Protein AF-A0A929KL15-F1 (afdb_monomer_lite)

Structure (mmCIF, N/CA/C/O backbone):
data_AF-A0A929KL15-F1
#
_entry.id   AF-A0A929KL15-F1
#
loop_
_atom_site.group_PDB
_atom_site.id
_atom_site.type_symbol
_atom_site.label_atom_id
_atom_site.label_alt_id
_atom_site.label_comp_id
_atom_site.label_asym_id
_atom_site.label_entity_id
_atom_site.label_seq_id
_atom_site.pdbx_PDB_ins_code
_atom_site.Cartn_x
_atom_site.Cartn_y
_atom_site.Cartn_z
_atom_site.occupancy
_atom_site.B_iso_or_equiv
_atom_site.auth_seq_id
_atom_site.auth_comp_id
_atom_site.auth_asym_id
_atom_site.auth_atom_id
_atom_site.pdbx_PDB_model_num
ATOM 1 N N . MET A 1 1 ? -20.430 15.200 20.749 1.00 60.38 1 MET A N 1
ATOM 2 C CA . MET A 1 1 ? -20.111 14.611 19.426 1.00 60.38 1 MET A CA 1
ATOM 3 C C . MET A 1 1 ? -18.653 14.829 18.986 1.00 60.38 1 MET A C 1
ATOM 5 O O . MET A 1 1 ? -18.031 13.871 18.551 1.00 60.38 1 MET A O 1
ATOM 9 N N . GLY A 1 2 ? -18.053 16.019 19.159 1.00 80.62 2 GLY A N 1
ATOM 10 C CA . GLY A 1 2 ? -16.715 16.329 18.608 1.00 80.62 2 GLY A CA 1
ATOM 11 C C . GLY A 1 2 ? -15.513 15.514 19.127 1.00 80.62 2 GLY A C 1
ATOM 12 O O . GLY A 1 2 ? -14.634 15.172 18.343 1.00 80.62 2 GLY A O 1
ATOM 13 N N . LYS A 1 3 ? -15.465 15.143 20.417 1.00 82.06 3 LYS A N 1
ATOM 14 C CA . LYS A 1 3 ? -14.299 14.433 20.994 1.00 82.06 3 LYS A CA 1
ATOM 15 C C . LYS A 1 3 ? -14.120 13.006 20.450 1.00 82.06 3 LYS A C 1
ATOM 17 O O . LYS A 1 3 ? -12.995 12.585 20.208 1.00 82.06 3 LYS A O 1
ATOM 22 N N . ALA A 1 4 ? -15.218 12.280 20.224 1.00 80.81 4 ALA A N 1
ATOM 23 C CA . ALA A 1 4 ? -15.178 10.914 19.697 1.00 80.81 4 ALA A CA 1
ATOM 24 C C . ALA A 1 4 ? -14.696 10.886 18.236 1.00 80.81 4 ALA A C 1
ATOM 26 O O . ALA A 1 4 ? -13.782 10.140 17.897 1.00 80.81 4 ALA A O 1
ATOM 27 N N . VAL A 1 5 ? -15.238 11.774 17.395 1.00 83.19 5 VAL A N 1
ATOM 28 C CA . VAL A 1 5 ? -14.813 11.929 15.993 1.00 83.19 5 VAL A CA 1
ATOM 29 C C . VAL A 1 5 ? -13.328 12.289 15.907 1.00 83.19 5 VAL A C 1
ATOM 31 O O . VAL A 1 5 ? -12.582 11.665 15.155 1.00 83.19 5 VAL A O 1
ATOM 34 N N . LEU A 1 6 ? -12.872 13.234 16.735 1.00 85.69 6 LEU A N 1
ATOM 35 C CA . LEU A 1 6 ? -11.465 13.628 16.789 1.00 85.69 6 LEU A CA 1
ATOM 36 C C . LEU A 1 6 ? -10.543 12.457 17.164 1.00 85.69 6 LEU A C 1
ATOM 38 O O . LEU A 1 6 ? -9.464 12.317 16.592 1.00 85.69 6 LEU A O 1
ATOM 42 N N . ASN A 1 7 ? -10.968 11.591 18.087 1.00 85.62 7 ASN A N 1
ATOM 43 C CA . ASN A 1 7 ? -10.197 10.409 18.473 1.00 85.62 7 ASN A CA 1
ATOM 44 C C . ASN A 1 7 ? -10.099 9.381 17.338 1.00 85.62 7 ASN A C 1
ATOM 46 O O . ASN A 1 7 ? -9.017 8.835 17.110 1.00 85.62 7 ASN A O 1
ATOM 50 N N . HIS A 1 8 ? -11.182 9.150 16.589 1.00 84.62 8 HIS A N 1
ATOM 51 C CA . HIS A 1 8 ? -11.142 8.275 15.414 1.00 84.62 8 HIS A CA 1
ATOM 52 C C . HIS A 1 8 ? -10.208 8.818 14.332 1.00 84.62 8 HIS A C 1
ATOM 54 O O . HIS A 1 8 ? -9.390 8.058 13.815 1.00 84.62 8 HIS A O 1
ATOM 60 N N . LEU A 1 9 ? -10.272 10.123 14.045 1.00 86.94 9 LEU A N 1
ATOM 61 C CA . LEU A 1 9 ? -9.386 10.774 13.079 1.00 86.94 9 LEU A CA 1
ATOM 62 C C . LEU A 1 9 ? -7.921 10.659 13.499 1.00 86.94 9 LEU A C 1
ATOM 64 O O . LEU A 1 9 ? -7.095 10.210 12.714 1.00 86.94 9 LEU A O 1
ATOM 68 N N . ARG A 1 10 ? -7.595 10.986 14.754 1.00 88.50 10 ARG A N 1
ATOM 69 C CA . ARG A 1 10 ? -6.220 10.890 15.270 1.00 88.50 10 ARG A CA 1
ATOM 70 C C . ARG A 1 10 ? -5.659 9.477 15.164 1.00 88.50 10 ARG A C 1
ATOM 72 O O . ARG A 1 10 ? -4.530 9.308 14.716 1.00 88.50 10 ARG A O 1
ATOM 79 N N . ARG A 1 11 ? -6.443 8.463 15.538 1.00 85.62 11 ARG A N 1
ATOM 80 C CA . ARG A 1 11 ? -6.023 7.058 15.433 1.00 85.62 11 ARG A CA 1
ATOM 81 C C . ARG A 1 11 ? -5.890 6.610 13.979 1.00 85.62 11 ARG A C 1
ATOM 83 O O . ARG A 1 11 ? -4.936 5.915 13.652 1.00 85.62 11 ARG A O 1
ATOM 90 N N . AL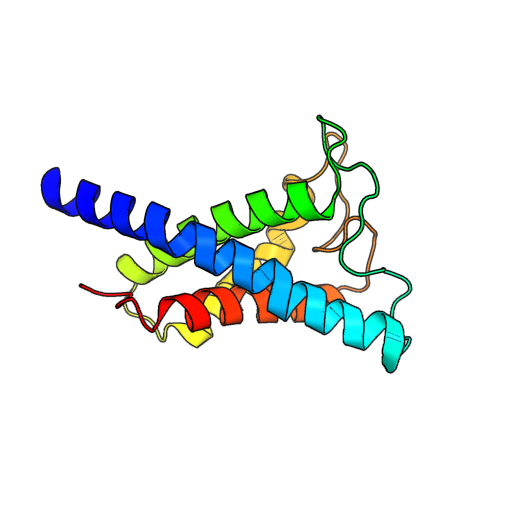A A 1 12 ? -6.808 7.010 13.103 1.00 87.81 12 ALA A N 1
ATOM 91 C CA . ALA A 1 12 ? -6.723 6.680 11.685 1.00 87.81 12 ALA A CA 1
ATOM 92 C C . ALA A 1 12 ? -5.523 7.350 11.002 1.00 87.81 12 ALA A C 1
ATOM 94 O O . ALA A 1 12 ? -4.849 6.699 10.215 1.00 87.81 12 ALA A O 1
ATOM 95 N N . LEU A 1 13 ? -5.205 8.598 11.349 1.00 89.75 13 LEU A N 1
ATOM 96 C CA . LEU A 1 13 ? -4.004 9.286 10.873 1.00 89.75 13 LEU A CA 1
ATOM 97 C C . LEU A 1 13 ? -2.732 8.624 11.417 1.00 89.75 13 LEU A C 1
ATOM 99 O O . LEU A 1 13 ? -1.863 8.235 10.643 1.00 89.75 13 LEU A O 1
ATOM 103 N N . GLY A 1 14 ? -2.649 8.454 12.739 1.00 91.75 14 GLY A N 1
ATOM 104 C CA . GLY A 1 14 ? -1.444 7.965 13.409 1.00 91.75 14 GLY A CA 1
ATOM 105 C C . GLY A 1 14 ? -1.121 6.494 13.147 1.00 91.75 14 GLY A C 1
ATOM 106 O O . GLY A 1 14 ? 0.043 6.125 13.206 1.00 91.75 14 GLY A O 1
ATOM 107 N N . ILE A 1 15 ? -2.122 5.660 12.849 1.00 94.00 15 ILE A N 1
ATOM 108 C CA . ILE A 1 15 ? -1.934 4.221 12.592 1.00 94.00 15 ILE A CA 1
ATOM 109 C C . ILE A 1 15 ? -2.125 3.906 11.107 1.00 94.00 15 ILE A C 1
ATOM 111 O O . ILE A 1 15 ? -1.341 3.171 10.516 1.00 94.00 15 ILE A O 1
ATOM 115 N N . GLY A 1 16 ? -3.160 4.468 10.479 1.00 95.69 16 GLY A N 1
ATOM 116 C CA . GLY A 1 16 ? -3.516 4.142 9.101 1.00 95.69 16 GLY A CA 1
ATOM 117 C C . GLY A 1 16 ? -2.419 4.508 8.109 1.00 95.69 16 GLY A C 1
ATOM 118 O O . GLY A 1 16 ? -2.081 3.687 7.258 1.00 95.69 16 GLY A O 1
ATOM 119 N N . PHE A 1 17 ? -1.815 5.690 8.264 1.00 95.94 17 PHE A N 1
ATOM 120 C CA . PHE A 1 17 ? -0.726 6.133 7.395 1.00 95.94 17 PHE A CA 1
ATOM 121 C C . PHE A 1 17 ? 0.504 5.215 7.455 1.00 95.94 17 PHE A C 1
ATOM 123 O O . PHE A 1 17 ? 0.870 4.670 6.411 1.00 95.94 17 PHE A O 1
ATOM 130 N N . PRO A 1 18 ? 1.138 4.978 8.625 1.00 97.25 18 PRO A N 1
ATOM 131 C CA . PRO A 1 18 ? 2.325 4.129 8.679 1.00 97.25 18 PRO A CA 1
ATOM 132 C C . PRO A 1 18 ? 2.028 2.678 8.293 1.00 97.25 18 PRO A C 1
ATOM 134 O O . PRO A 1 18 ? 2.844 2.069 7.607 1.00 97.25 18 PRO A O 1
ATOM 137 N N . CYS A 1 19 ? 0.864 2.124 8.651 1.00 97.69 19 CYS A N 1
ATOM 138 C CA . CYS A 1 19 ? 0.499 0.763 8.248 1.00 97.69 19 CYS A CA 1
ATOM 139 C C . CYS A 1 19 ? 0.282 0.642 6.732 1.00 97.69 19 CYS A C 1
ATOM 141 O O . CYS A 1 19 ? 0.719 -0.341 6.136 1.00 97.69 19 CYS A O 1
ATOM 143 N N . GLY A 1 20 ? -0.352 1.634 6.095 1.00 96.56 20 GLY A N 1
ATOM 144 C CA . GLY A 1 20 ? -0.497 1.682 4.637 1.00 96.56 20 GLY A CA 1
ATOM 145 C C . GLY A 1 20 ? 0.853 1.810 3.928 1.00 96.56 20 GLY A C 1
ATOM 146 O O . GLY A 1 20 ? 1.171 1.012 3.047 1.00 96.56 20 GLY A O 1
ATOM 147 N N . ALA A 1 21 ? 1.693 2.748 4.369 1.00 96.44 21 ALA A N 1
ATOM 148 C CA . ALA A 1 21 ? 3.045 2.922 3.839 1.00 96.44 21 ALA A CA 1
ATOM 149 C C . ALA A 1 21 ? 3.886 1.638 3.976 1.00 96.44 21 ALA A C 1
ATOM 151 O O . ALA A 1 21 ? 4.510 1.196 3.009 1.00 96.44 21 ALA A O 1
ATOM 152 N N . ALA A 1 22 ? 3.850 0.988 5.144 1.00 98.06 22 ALA A N 1
ATOM 153 C CA . ALA A 1 22 ? 4.549 -0.272 5.382 1.00 98.06 22 ALA A CA 1
ATOM 154 C C . ALA A 1 22 ? 4.012 -1.409 4.498 1.00 98.06 22 ALA A C 1
ATOM 156 O O . ALA A 1 22 ? 4.795 -2.167 3.928 1.00 98.06 22 ALA A O 1
ATOM 157 N N . ALA A 1 23 ? 2.692 -1.521 4.329 1.00 97.81 23 ALA A N 1
ATOM 158 C CA . ALA A 1 23 ? 2.084 -2.526 3.457 1.00 97.81 23 ALA A CA 1
ATOM 159 C C . ALA A 1 23 ? 2.522 -2.375 1.999 1.00 97.81 23 ALA A C 1
ATOM 161 O O . ALA A 1 23 ? 2.803 -3.375 1.335 1.00 97.81 23 ALA A O 1
ATOM 162 N N . PHE A 1 24 ? 2.642 -1.138 1.519 1.00 95.50 24 PHE A N 1
ATOM 163 C CA . PHE A 1 24 ? 3.187 -0.871 0.196 1.00 95.50 24 PHE A CA 1
ATOM 164 C C . PHE A 1 24 ? 4.667 -1.266 0.111 1.00 95.50 24 PHE A C 1
ATOM 166 O O . PHE A 1 24 ? 5.042 -2.095 -0.716 1.00 95.50 24 PHE A O 1
ATOM 173 N N . LEU A 1 25 ? 5.508 -0.741 1.003 1.00 96.81 25 LEU A N 1
ATOM 174 C CA . LEU A 1 25 ? 6.953 -0.974 0.954 1.00 96.81 25 LEU A CA 1
ATOM 175 C C . LEU A 1 25 ? 7.345 -2.442 1.145 1.00 96.81 25 LEU A C 1
ATOM 177 O O . LEU A 1 25 ? 8.349 -2.865 0.577 1.00 96.81 25 LEU A O 1
ATOM 181 N N . VAL A 1 26 ? 6.580 -3.201 1.931 1.00 97.94 26 VAL A N 1
ATOM 182 C CA . VAL A 1 26 ? 6.910 -4.587 2.281 1.00 97.94 26 VAL A CA 1
ATOM 183 C C . VAL A 1 26 ? 6.145 -5.581 1.415 1.00 97.94 26 VAL A C 1
ATOM 185 O O . VAL A 1 26 ? 6.772 -6.391 0.738 1.00 97.94 26 VAL A O 1
ATOM 188 N N . LEU A 1 27 ? 4.808 -5.545 1.401 1.00 97.50 27 LEU A N 1
ATOM 189 C CA . LEU A 1 27 ? 4.024 -6.577 0.714 1.00 97.50 27 LEU A CA 1
ATOM 190 C C . LEU A 1 27 ? 3.839 -6.280 -0.771 1.00 97.50 27 LEU A C 1
ATOM 192 O O . LEU A 1 27 ? 4.093 -7.159 -1.587 1.00 97.50 27 LEU A O 1
ATOM 196 N N . HIS A 1 28 ? 3.445 -5.058 -1.139 1.00 94.56 28 HIS A N 1
ATOM 197 C CA . HIS A 1 28 ? 3.267 -4.700 -2.551 1.00 94.56 28 HIS A CA 1
ATOM 198 C C . HIS A 1 28 ? 4.605 -4.750 -3.295 1.00 94.56 28 HIS A C 1
ATOM 200 O O . HIS A 1 28 ? 4.770 -5.492 -4.263 1.00 94.56 28 HIS A O 1
ATOM 206 N N . GLN A 1 29 ? 5.602 -4.006 -2.813 1.00 95.00 29 GLN A N 1
ATOM 207 C CA . GLN A 1 29 ? 6.916 -3.971 -3.446 1.00 95.00 29 GLN A CA 1
ATOM 208 C 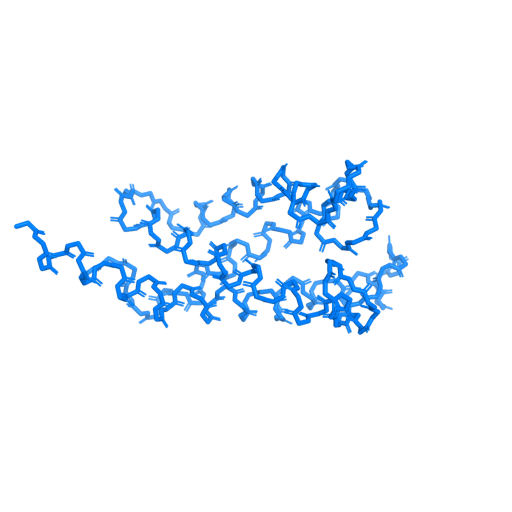C . GLN A 1 29 ? 7.691 -5.286 -3.286 1.00 95.00 29 GLN A C 1
ATOM 210 O O . GLN A 1 29 ? 8.400 -5.673 -4.214 1.00 95.00 29 GLN A O 1
ATOM 215 N N . GLY A 1 30 ? 7.516 -6.012 -2.177 1.00 96.62 30 GLY A N 1
ATOM 216 C CA . GLY A 1 30 ? 8.096 -7.346 -2.000 1.00 96.62 30 GLY A CA 1
ATOM 217 C C . GLY A 1 30 ? 7.495 -8.380 -2.951 1.00 96.62 30 GLY A C 1
ATOM 218 O O . GLY A 1 30 ? 8.234 -9.144 -3.569 1.00 96.62 30 GLY A O 1
ATOM 219 N N . ALA A 1 31 ? 6.178 -8.370 -3.162 1.00 96.19 31 ALA A N 1
ATOM 220 C CA . ALA A 1 31 ? 5.550 -9.222 -4.170 1.00 96.19 31 ALA A CA 1
ATOM 221 C C . ALA A 1 31 ? 6.028 -8.859 -5.580 1.00 96.19 31 ALA A C 1
ATOM 223 O O . ALA A 1 31 ? 6.386 -9.745 -6.356 1.00 96.19 31 ALA A O 1
ATOM 224 N N . LEU A 1 32 ? 6.123 -7.565 -5.895 1.00 93.56 32 LEU A N 1
ATOM 225 C CA . LEU A 1 32 ? 6.668 -7.112 -7.170 1.00 93.56 32 LEU A CA 1
ATOM 226 C C . LEU A 1 32 ? 8.132 -7.543 -7.356 1.00 93.56 32 LEU A C 1
ATOM 228 O O . LEU A 1 32 ? 8.502 -7.962 -8.448 1.00 93.56 32 LEU A O 1
ATOM 232 N N . LEU A 1 33 ? 8.950 -7.526 -6.298 1.00 96.06 33 LEU A N 1
ATOM 233 C CA . LEU A 1 33 ? 10.313 -8.060 -6.324 1.00 96.06 33 LEU A CA 1
ATOM 234 C C . LEU A 1 33 ? 10.331 -9.546 -6.688 1.00 96.06 33 LEU A C 1
ATOM 236 O O . LEU A 1 33 ? 11.115 -9.943 -7.552 1.00 96.06 33 LEU A O 1
ATOM 240 N N . LEU A 1 34 ? 9.478 -10.356 -6.057 1.00 97.44 34 LEU A N 1
ATOM 241 C CA . LEU A 1 34 ? 9.370 -11.785 -6.361 1.00 97.44 34 LEU A CA 1
ATOM 242 C C . LEU A 1 34 ? 8.951 -12.011 -7.818 1.00 97.44 34 LEU A C 1
ATOM 244 O O . LEU A 1 34 ? 9.578 -12.794 -8.532 1.00 97.44 34 LEU A O 1
ATOM 248 N N . LEU A 1 35 ? 7.950 -11.273 -8.293 1.00 94.62 35 LEU A N 1
ATOM 249 C CA . LEU A 1 35 ? 7.442 -11.401 -9.659 1.00 94.62 35 LEU A CA 1
ATOM 250 C C . LEU A 1 35 ? 8.457 -10.936 -10.714 1.00 94.62 35 LEU A C 1
ATOM 252 O O . LEU A 1 35 ? 8.595 -11.574 -11.759 1.00 94.62 35 LEU A O 1
ATOM 256 N N . HIS A 1 36 ? 9.187 -9.857 -10.432 1.00 92.12 36 HIS A N 1
ATOM 257 C CA . HIS A 1 36 ? 10.179 -9.279 -11.335 1.00 92.12 36 HIS A CA 1
ATOM 258 C C . HIS A 1 36 ? 11.480 -10.089 -11.377 1.00 92.12 36 HIS A C 1
ATOM 260 O O . HIS A 1 36 ? 11.964 -10.435 -12.453 1.00 92.12 36 HIS A O 1
ATOM 266 N N . ARG A 1 37 ? 12.067 -10.401 -10.212 1.00 95.75 37 ARG A N 1
ATOM 267 C CA . ARG A 1 37 ? 13.397 -11.029 -10.132 1.00 95.75 37 ARG A CA 1
ATOM 268 C C . ARG A 1 37 ? 13.358 -12.545 -10.213 1.00 95.75 37 ARG A C 1
ATOM 270 O O . ARG A 1 37 ? 14.215 -13.124 -10.876 1.00 95.75 37 ARG A O 1
ATOM 277 N N . TRP A 1 38 ? 12.395 -13.174 -9.546 1.00 95.50 38 TRP A N 1
ATOM 278 C CA . TRP A 1 38 ? 12.369 -14.627 -9.393 1.00 95.50 38 TRP A CA 1
ATOM 279 C C . TRP A 1 38 ? 11.468 -15.284 -10.430 1.00 95.50 38 TRP A C 1
ATOM 281 O O . TRP A 1 38 ? 11.929 -16.135 -11.184 1.00 95.50 38 TRP A O 1
ATOM 291 N N . ALA A 1 39 ? 10.211 -14.849 -10.522 1.00 94.94 39 ALA A N 1
ATOM 292 C CA . ALA A 1 39 ? 9.272 -15.417 -11.486 1.00 94.94 39 ALA A CA 1
ATOM 2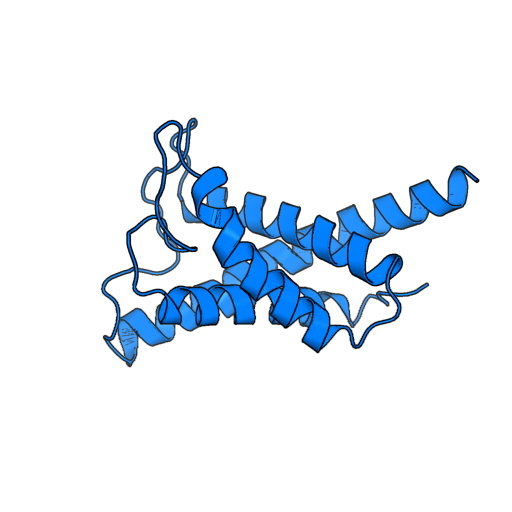93 C C . ALA A 1 39 ? 9.515 -14.917 -12.922 1.00 94.94 39 ALA A C 1
ATOM 295 O O . ALA A 1 39 ? 9.132 -15.591 -13.871 1.00 94.94 39 ALA A O 1
ATOM 296 N N . LYS A 1 40 ? 10.157 -13.749 -13.087 1.00 94.06 40 LYS A N 1
ATOM 297 C CA . LYS A 1 40 ? 10.433 -13.102 -14.386 1.00 94.06 40 LYS A CA 1
ATOM 298 C C . LYS A 1 40 ? 9.174 -12.902 -15.246 1.00 94.06 40 LYS A C 1
ATOM 300 O O . LYS A 1 40 ? 9.239 -12.942 -16.470 1.00 94.06 40 LYS A O 1
ATOM 305 N N . VAL A 1 41 ? 8.028 -12.666 -14.604 1.00 91.25 41 VAL A N 1
ATOM 306 C CA . VAL A 1 41 ? 6.719 -12.504 -15.272 1.00 91.25 41 VAL A CA 1
ATOM 307 C C . VAL A 1 41 ? 6.338 -11.042 -15.513 1.00 91.25 41 VAL A C 1
ATOM 309 O O . VAL A 1 41 ? 5.293 -10.760 -16.092 1.00 91.25 41 VAL A O 1
ATOM 312 N N . THR A 1 42 ? 7.158 -10.096 -15.051 1.00 86.25 42 THR A N 1
ATOM 313 C CA . THR A 1 42 ? 6.942 -8.664 -15.271 1.00 86.25 42 THR A CA 1
ATOM 314 C C . THR A 1 42 ? 8.268 -7.910 -15.405 1.00 86.25 42 THR A C 1
ATOM 316 O O . THR A 1 42 ? 9.192 -8.145 -14.619 1.00 86.25 42 THR A O 1
ATOM 319 N N . PRO A 1 43 ? 8.387 -6.973 -16.364 1.00 86.69 43 PRO A N 1
ATOM 320 C CA . PRO A 1 43 ? 9.566 -6.119 -16.492 1.00 86.69 43 PRO A CA 1
ATOM 321 C C . PRO A 1 43 ? 9.595 -4.989 -15.452 1.00 86.69 43 PRO A C 1
ATOM 323 O O . PRO A 1 43 ? 10.611 -4.313 -15.316 1.00 86.69 43 PRO A O 1
ATOM 326 N N . VAL A 1 44 ? 8.501 -4.772 -14.713 1.00 84.81 44 VAL A N 1
ATOM 327 C CA . VAL A 1 44 ? 8.385 -3.682 -13.741 1.00 84.81 44 VAL A CA 1
ATOM 328 C C . VAL A 1 44 ? 9.301 -3.936 -12.544 1.00 84.81 44 VAL A C 1
ATOM 330 O O . VAL A 1 44 ? 9.103 -4.886 -11.788 1.00 84.81 44 VAL A O 1
ATOM 333 N N . ALA A 1 45 ? 10.269 -3.046 -12.336 1.00 88.25 45 ALA A N 1
ATOM 334 C CA . ALA A 1 45 ? 11.169 -3.110 -11.193 1.00 88.25 45 ALA A CA 1
ATOM 335 C C . ALA A 1 45 ? 10.501 -2.594 -9.899 1.00 88.25 45 ALA A C 1
ATOM 337 O O . ALA A 1 45 ? 9.776 -1.593 -9.927 1.00 88.25 45 ALA A O 1
ATOM 338 N N . PRO A 1 46 ? 10.763 -3.226 -8.742 1.00 92.12 46 PRO A N 1
ATOM 339 C CA . PRO A 1 46 ? 10.303 -2.721 -7.455 1.00 92.12 46 PRO A CA 1
ATOM 340 C C . PRO A 1 46 ? 11.172 -1.545 -6.967 1.00 92.12 46 PRO A C 1
ATOM 342 O O . PRO A 1 46 ? 12.337 -1.436 -7.336 1.00 92.12 46 PRO A O 1
ATOM 345 N N . TRP A 1 47 ? 10.612 -0.687 -6.105 1.00 92.81 47 TRP A N 1
ATOM 346 C CA . TRP A 1 47 ? 11.272 0.466 -5.473 1.00 92.81 47 TRP A CA 1
ATOM 347 C C . TRP A 1 47 ? 11.947 1.393 -6.491 1.00 92.81 47 TRP A C 1
ATOM 349 O O . TRP A 1 47 ? 13.098 1.788 -6.338 1.00 92.81 47 TRP A O 1
ATOM 359 N N . SER A 1 48 ? 11.213 1.735 -7.551 1.00 88.44 48 SER A N 1
ATOM 360 C CA . SER A 1 48 ? 11.709 2.639 -8.583 1.00 88.44 48 SER A CA 1
ATOM 361 C C . SER A 1 48 ? 11.977 4.042 -8.029 1.00 88.44 48 SER A C 1
ATOM 363 O O . SER A 1 48 ? 11.116 4.644 -7.387 1.00 88.44 48 SER A O 1
ATOM 365 N N . PHE A 1 49 ? 13.160 4.576 -8.334 1.00 90.69 49 PHE A N 1
ATOM 366 C CA . PHE A 1 49 ? 13.526 5.975 -8.097 1.00 90.69 49 PHE A CA 1
ATOM 367 C C . PHE A 1 49 ? 13.325 6.853 -9.337 1.00 90.69 49 PHE A C 1
ATOM 369 O O . PHE A 1 49 ? 13.710 8.018 -9.325 1.00 90.69 49 PHE A O 1
ATOM 376 N N . ALA A 1 50 ? 12.720 6.312 -10.400 1.00 86.75 50 ALA A N 1
ATOM 377 C CA . ALA A 1 50 ? 12.367 7.110 -11.564 1.00 86.75 50 ALA A CA 1
ATOM 378 C C . ALA A 1 50 ? 11.416 8.257 -11.158 1.00 86.75 50 ALA A C 1
ATOM 380 O O . ALA A 1 50 ? 10.581 8.051 -10.268 1.00 86.75 50 ALA A O 1
ATOM 381 N N . PRO A 1 51 ? 11.520 9.436 -11.794 1.00 86.25 51 PRO A N 1
ATOM 382 C CA . PRO A 1 51 ? 10.616 10.553 -11.533 1.00 86.25 51 PRO A CA 1
ATOM 383 C C . PRO A 1 51 ? 9.148 10.181 -11.784 1.00 86.25 51 PRO A C 1
ATOM 385 O O . PRO A 1 51 ? 8.832 9.504 -12.765 1.00 86.25 51 PRO A O 1
ATOM 388 N N . MET A 1 52 ? 8.243 10.619 -10.905 1.00 80.06 52 MET A N 1
ATOM 389 C CA . MET A 1 52 ? 6.800 10.390 -11.032 1.00 80.06 52 MET A CA 1
ATOM 390 C C . MET A 1 52 ? 5.973 11.548 -10.454 1.00 80.06 52 MET A C 1
ATOM 392 O O . MET A 1 52 ? 6.299 12.113 -9.410 1.00 80.06 52 MET A O 1
ATOM 396 N N . GLY A 1 53 ? 4.835 11.832 -11.097 1.00 73.12 53 GLY A N 1
ATOM 397 C CA . GLY A 1 53 ? 3.865 12.827 -10.640 1.00 73.12 53 GLY A CA 1
ATOM 398 C C . GLY A 1 53 ? 4.268 14.274 -10.963 1.00 73.12 53 GLY A C 1
ATOM 399 O O . GLY A 1 53 ? 5.314 14.509 -11.563 1.00 73.12 53 GLY A O 1
ATOM 400 N N . PRO A 1 54 ? 3.449 15.263 -10.562 1.00 76.81 54 PRO A N 1
ATOM 401 C CA . PRO A 1 54 ? 3.642 16.669 -10.934 1.00 76.81 54 PRO A CA 1
ATOM 402 C C . PRO A 1 54 ? 4.880 17.318 -10.300 1.00 76.81 54 PRO A C 1
ATOM 404 O O . PRO A 1 54 ? 5.334 18.349 -10.775 1.00 76.81 54 PRO A O 1
ATOM 407 N N . MET A 1 55 ? 5.406 16.734 -9.218 1.00 82.12 55 MET A N 1
ATOM 408 C CA . MET A 1 55 ? 6.618 17.206 -8.540 1.00 82.12 55 MET A CA 1
ATOM 409 C C . MET A 1 55 ? 7.875 16.420 -8.942 1.00 82.12 55 MET A C 1
ATOM 411 O O . MET A 1 55 ? 8.916 16.623 -8.327 1.00 82.12 55 MET A O 1
ATOM 415 N N . GLU A 1 56 ? 7.773 15.489 -9.901 1.00 84.88 56 GLU A N 1
ATOM 416 C CA . GLU A 1 56 ? 8.889 14.648 -10.373 1.00 84.88 56 GLU A CA 1
ATOM 417 C C . GLU A 1 56 ? 9.669 13.928 -9.252 1.00 84.88 56 GLU A C 1
ATOM 419 O O . GLU A 1 56 ? 10.848 13.600 -9.378 1.00 84.88 56 GLU A O 1
ATOM 424 N N . ALA A 1 57 ? 9.001 13.640 -8.133 1.00 85.00 57 ALA A N 1
ATOM 425 C CA . ALA A 1 57 ? 9.611 12.958 -7.000 1.00 85.00 57 ALA A CA 1
ATOM 426 C C . ALA A 1 57 ? 9.922 11.486 -7.344 1.00 85.00 57 ALA A C 1
ATOM 428 O O . ALA A 1 57 ? 9.246 10.902 -8.197 1.00 85.00 57 ALA A O 1
ATOM 429 N N . PRO A 1 58 ? 10.881 10.837 -6.650 1.00 90.25 58 PRO A N 1
ATOM 430 C CA . PRO A 1 58 ? 11.125 9.408 -6.822 1.00 90.25 58 PRO A CA 1
ATOM 431 C C . PRO A 1 58 ? 9.838 8.595 -6.636 1.00 90.25 58 PRO A C 1
ATOM 433 O O . PRO A 1 58 ? 9.171 8.717 -5.602 1.00 90.25 58 PRO A O 1
ATOM 436 N N . ALA A 1 59 ? 9.501 7.749 -7.613 1.00 85.94 59 ALA A N 1
ATOM 437 C CA . ALA A 1 59 ? 8.231 7.023 -7.658 1.00 85.94 59 ALA A CA 1
ATOM 438 C C . ALA A 1 59 ? 7.939 6.239 -6.372 1.00 85.94 59 ALA A C 1
ATOM 440 O O . ALA A 1 59 ? 6.821 6.281 -5.863 1.00 85.94 59 ALA A O 1
ATOM 441 N N . VAL A 1 60 ? 8.944 5.577 -5.797 1.00 88.38 60 VAL A N 1
ATOM 442 C CA . VAL A 1 60 ? 8.805 4.851 -4.529 1.00 88.38 60 VAL A CA 1
ATOM 443 C C . VAL A 1 60 ? 8.343 5.759 -3.388 1.00 88.38 60 VAL A C 1
ATOM 445 O O . VAL A 1 60 ? 7.484 5.357 -2.608 1.00 88.38 60 VAL A O 1
ATOM 448 N N . ILE A 1 61 ? 8.845 6.992 -3.307 1.00 90.81 61 ILE A N 1
ATOM 449 C CA . ILE A 1 61 ? 8.465 7.956 -2.268 1.00 90.81 61 ILE A CA 1
ATOM 450 C C . ILE A 1 61 ? 7.051 8.468 -2.541 1.00 90.81 61 ILE A C 1
ATOM 452 O O . ILE A 1 61 ? 6.199 8.424 -1.651 1.00 90.81 61 ILE A O 1
ATOM 456 N N . TRP A 1 62 ? 6.783 8.886 -3.781 1.00 87.19 62 TRP A N 1
ATOM 457 C CA . TRP A 1 62 ? 5.475 9.386 -4.204 1.00 87.19 62 TRP A CA 1
ATOM 458 C C . TRP A 1 62 ? 4.358 8.376 -3.917 1.00 87.19 62 TRP A C 1
ATOM 460 O O . TRP A 1 62 ? 3.363 8.697 -3.264 1.00 87.19 62 TRP A O 1
ATOM 470 N N . LEU A 1 63 ? 4.554 7.125 -4.333 1.00 87.25 63 LEU A N 1
ATOM 471 C CA . LEU A 1 63 ? 3.586 6.049 -4.139 1.00 87.25 63 LEU A CA 1
ATOM 472 C C . LEU A 1 63 ? 3.455 5.638 -2.669 1.00 87.25 63 LEU A C 1
ATOM 474 O O . LEU A 1 63 ? 2.353 5.314 -2.238 1.00 87.25 63 LEU A O 1
ATOM 478 N N . THR A 1 64 ? 4.527 5.713 -1.874 1.00 91.88 64 THR A N 1
ATOM 479 C CA . THR A 1 64 ? 4.452 5.433 -0.428 1.00 91.88 64 THR A CA 1
ATOM 480 C C . THR A 1 64 ? 3.559 6.442 0.296 1.00 91.88 64 THR A C 1
ATOM 482 O O . THR A 1 64 ? 2.782 6.053 1.169 1.00 91.88 64 THR A O 1
ATOM 485 N N . ILE A 1 65 ? 3.616 7.724 -0.081 1.00 91.19 65 ILE A N 1
ATOM 486 C CA . ILE A 1 65 ? 2.734 8.757 0.485 1.00 91.19 65 ILE A CA 1
ATOM 487 C C . ILE A 1 65 ? 1.274 8.438 0.154 1.00 91.19 65 ILE A C 1
ATOM 489 O O . ILE A 1 65 ? 0.430 8.412 1.052 1.00 91.19 65 ILE A O 1
ATOM 493 N N . TRP A 1 66 ? 0.978 8.126 -1.110 1.00 89.19 66 TRP A N 1
ATOM 494 C CA . TRP A 1 66 ? -0.371 7.742 -1.533 1.00 89.19 66 TRP A CA 1
ATOM 495 C C . TRP A 1 66 ? -0.865 6.467 -0.849 1.00 89.19 66 TRP A C 1
ATOM 497 O O . TRP A 1 66 ? -2.008 6.424 -0.396 1.00 89.19 66 TRP A O 1
ATOM 507 N N . ALA A 1 67 ? -0.004 5.463 -0.694 1.00 92.06 67 ALA A N 1
ATOM 508 C CA . ALA A 1 67 ? -0.317 4.251 0.053 1.00 92.06 67 ALA A CA 1
ATOM 509 C C . ALA A 1 67 ? -0.643 4.550 1.524 1.00 92.06 67 ALA A C 1
ATOM 511 O O . ALA A 1 67 ? -1.581 3.974 2.078 1.00 92.06 67 ALA A O 1
ATOM 512 N N . GLY A 1 68 ? 0.077 5.485 2.149 1.00 93.81 68 GLY A N 1
ATOM 513 C CA . GLY A 1 68 ? -0.238 5.972 3.489 1.00 93.81 68 GLY A CA 1
ATOM 514 C C . GLY A 1 68 ? -1.606 6.660 3.556 1.00 93.81 68 GLY A C 1
ATOM 515 O O . GLY A 1 68 ? -2.416 6.337 4.426 1.00 93.81 68 GLY A O 1
ATOM 516 N N . LEU A 1 69 ? -1.920 7.548 2.606 1.00 92.81 69 LEU A N 1
ATOM 517 C CA . LEU A 1 69 ? -3.241 8.191 2.512 1.00 92.81 69 LEU A CA 1
ATOM 518 C C . LEU A 1 69 ? -4.371 7.166 2.334 1.00 92.81 69 LEU A C 1
ATOM 520 O O . LEU A 1 69 ? -5.412 7.257 2.988 1.00 92.81 69 LEU A O 1
ATOM 524 N N . TYR A 1 70 ? -4.147 6.144 1.512 1.00 91.88 70 TYR A N 1
ATOM 525 C CA . TYR A 1 70 ? -5.102 5.056 1.324 1.00 91.88 70 TYR A CA 1
ATOM 526 C C . TYR A 1 70 ? -5.239 4.191 2.589 1.00 91.88 70 TYR A C 1
ATOM 528 O O . TYR A 1 70 ? -6.341 3.786 2.959 1.00 91.88 70 TYR A O 1
ATOM 536 N N . GLY A 1 71 ? -4.142 3.979 3.321 1.00 94.50 71 GLY A N 1
ATOM 537 C CA . GLY A 1 71 ? -4.145 3.346 4.639 1.00 94.50 71 GLY A CA 1
ATOM 538 C C . GLY A 1 71 ? -4.988 4.111 5.665 1.00 94.50 71 GLY A C 1
ATOM 539 O O . GLY A 1 71 ? -5.741 3.488 6.414 1.00 94.50 71 GLY A O 1
ATOM 540 N N . ILE A 1 72 ? -4.950 5.449 5.660 1.00 94.75 72 ILE A N 1
ATOM 541 C CA . ILE A 1 72 ? -5.854 6.285 6.474 1.00 94.75 72 ILE A CA 1
ATOM 542 C C . ILE A 1 72 ? -7.315 6.021 6.092 1.00 94.75 72 ILE A C 1
ATOM 544 O O . ILE A 1 72 ? -8.147 5.813 6.976 1.00 94.75 72 ILE A O 1
ATOM 548 N N . ALA A 1 73 ? -7.635 5.995 4.795 1.00 92.88 73 ALA A N 1
ATOM 549 C CA . ALA A 1 73 ? -8.997 5.748 4.323 1.00 92.88 73 ALA A CA 1
ATOM 550 C C . ALA A 1 73 ? -9.515 4.362 4.753 1.00 92.88 73 ALA A C 1
ATOM 552 O O . ALA A 1 73 ? -10.615 4.260 5.301 1.00 92.88 73 ALA A O 1
ATOM 553 N N . ILE A 1 74 ? -8.702 3.309 4.601 1.00 93.50 74 ILE A N 1
ATOM 554 C CA . ILE A 1 74 ? -9.015 1.955 5.092 1.00 93.50 74 ILE A CA 1
ATOM 555 C C . ILE A 1 74 ? -9.250 1.979 6.608 1.00 93.50 74 ILE A C 1
ATOM 557 O O . ILE A 1 74 ? -10.251 1.456 7.100 1.00 93.50 74 ILE A O 1
ATOM 561 N N . ALA A 1 75 ? -8.356 2.626 7.355 1.00 94.88 75 ALA A N 1
ATOM 562 C CA . ALA A 1 75 ? -8.438 2.732 8.805 1.00 94.88 75 ALA A CA 1
ATOM 563 C C . ALA A 1 75 ? -9.721 3.456 9.265 1.00 94.88 75 ALA A C 1
ATOM 565 O O . ALA A 1 75 ? -10.306 3.077 10.284 1.00 94.88 75 ALA A O 1
ATOM 566 N N . LEU A 1 76 ? -10.177 4.479 8.537 1.00 93.38 76 LEU A N 1
ATOM 567 C CA . LEU A 1 76 ? -11.450 5.156 8.800 1.00 93.38 76 LEU A CA 1
ATOM 568 C C . LEU A 1 76 ? -12.642 4.248 8.489 1.00 93.38 76 LEU A C 1
ATOM 570 O O . LEU A 1 76 ? -13.515 4.080 9.340 1.00 93.38 76 LEU A O 1
ATOM 574 N N . LEU A 1 77 ? -12.662 3.613 7.317 1.00 92.00 77 LEU A N 1
ATOM 575 C CA . LEU A 1 77 ? -13.759 2.734 6.907 1.00 92.00 77 LEU A CA 1
ATOM 576 C C . LEU A 1 77 ? -13.950 1.558 7.870 1.00 92.00 77 LEU A C 1
ATOM 578 O O . LEU A 1 77 ? -15.077 1.269 8.260 1.00 92.00 77 LEU A O 1
ATOM 582 N N . LEU A 1 78 ? -12.870 0.921 8.329 1.00 92.31 78 LEU A N 1
ATOM 583 C CA . LEU A 1 78 ? -12.949 -0.206 9.270 1.00 92.31 78 LEU A CA 1
ATOM 584 C C . LEU A 1 78 ? -13.412 0.184 10.680 1.00 92.31 78 LEU A C 1
ATOM 586 O O . LEU A 1 78 ? -13.894 -0.672 11.426 1.00 92.31 78 LEU A O 1
ATOM 590 N N . ARG A 1 79 ? -13.296 1.467 11.041 1.00 89.44 79 ARG A N 1
ATOM 591 C CA . ARG A 1 79 ? -13.880 2.016 12.275 1.00 89.44 79 ARG A CA 1
ATOM 592 C C . ARG A 1 79 ? -15.381 2.260 12.141 1.00 89.44 79 ARG A C 1
ATOM 594 O O . ARG A 1 79 ? -16.092 2.172 13.137 1.00 89.44 79 ARG A O 1
ATOM 601 N N . LEU A 1 80 ? -15.851 2.554 10.930 1.00 87.88 80 LEU A N 1
ATOM 602 C CA . LEU A 1 80 ? -17.263 2.804 10.632 1.00 87.88 80 LEU A CA 1
ATOM 603 C C . LEU A 1 80 ? -18.037 1.511 10.340 1.00 87.88 80 LEU A C 1
ATOM 605 O O . LEU A 1 80 ? -19.217 1.409 10.667 1.00 87.88 80 LEU A O 1
ATOM 609 N N . LEU A 1 81 ? -17.381 0.517 9.740 1.00 88.38 81 LEU A N 1
ATOM 610 C CA . LEU A 1 81 ? -18.006 -0.711 9.259 1.00 88.38 81 LEU A CA 1
ATOM 611 C C . LEU A 1 81 ? -17.667 -1.913 10.148 1.00 88.38 81 LEU A C 1
ATOM 613 O O . LEU A 1 81 ? -16.506 -2.205 10.445 1.00 88.38 81 LEU A O 1
ATOM 617 N N . ARG A 1 82 ? -18.693 -2.687 10.513 1.00 88.25 82 ARG A N 1
ATOM 618 C CA . ARG A 1 82 ? -18.545 -3.955 11.245 1.00 88.25 82 ARG A CA 1
ATOM 619 C C . ARG A 1 82 ? -18.425 -5.138 10.284 1.00 88.25 82 ARG A C 1
ATOM 621 O O . ARG A 1 82 ? -19.336 -5.944 10.161 1.00 88.25 82 ARG A O 1
ATOM 628 N N . VAL A 1 83 ? -17.288 -5.223 9.602 1.00 91.94 83 VAL A N 1
ATOM 629 C CA . VAL A 1 83 ? -16.979 -6.258 8.597 1.00 91.94 83 VAL A CA 1
ATOM 630 C C . VAL A 1 83 ? -15.749 -7.092 8.990 1.00 91.94 83 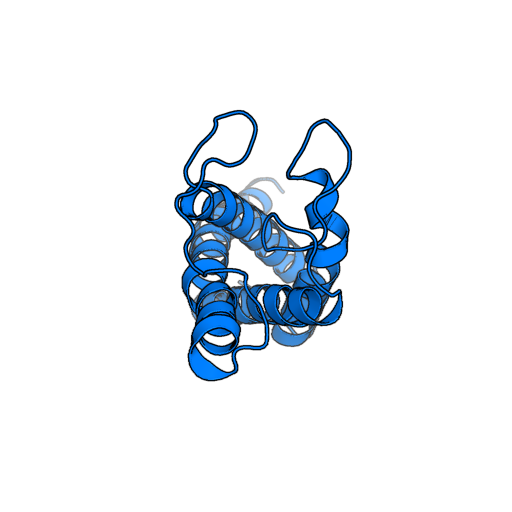VAL A C 1
ATOM 632 O O . VAL A 1 83 ? -14.979 -6.645 9.849 1.00 91.94 83 VAL A O 1
ATOM 635 N N . PRO A 1 84 ? -15.537 -8.286 8.397 1.00 93.94 84 PRO A N 1
ATOM 636 C CA . PRO A 1 84 ? -14.292 -9.038 8.547 1.00 93.94 84 PRO A CA 1
ATOM 637 C C . PRO A 1 84 ? -13.114 -8.229 7.993 1.00 93.94 84 PRO A C 1
ATOM 639 O O . PRO A 1 84 ? -13.016 -7.990 6.791 1.00 93.94 84 PRO A O 1
ATOM 642 N N . GLU A 1 85 ? -12.230 -7.776 8.880 1.00 93.94 85 GLU A N 1
ATOM 643 C CA . GLU A 1 85 ? -11.290 -6.686 8.594 1.00 93.94 85 GLU A CA 1
ATOM 644 C C . GLU A 1 85 ? -10.317 -7.025 7.461 1.00 93.94 85 GLU A C 1
ATOM 646 O O . GLU A 1 85 ? -10.141 -6.222 6.551 1.00 93.94 85 GLU A O 1
ATOM 651 N N . LEU A 1 86 ? -9.719 -8.221 7.471 1.00 95.75 86 LEU A N 1
ATOM 652 C CA . LEU A 1 86 ? -8.762 -8.635 6.436 1.00 95.75 86 LEU A CA 1
ATOM 653 C C . LEU A 1 86 ? -9.417 -8.787 5.057 1.00 95.75 86 LEU A C 1
ATOM 655 O O . LEU A 1 86 ? -8.824 -8.395 4.054 1.00 95.75 86 LEU A O 1
ATOM 659 N N . ALA A 1 87 ? -10.640 -9.323 5.002 1.00 96.00 87 ALA A N 1
ATOM 660 C CA . ALA A 1 87 ? -11.391 -9.439 3.753 1.00 96.00 87 ALA A CA 1
ATOM 661 C C . ALA A 1 87 ? -11.791 -8.055 3.227 1.00 96.00 87 ALA A C 1
ATOM 663 O O . ALA A 1 87 ? -11.654 -7.781 2.039 1.00 96.00 87 ALA A O 1
ATOM 664 N N . ALA A 1 88 ? -12.212 -7.154 4.117 1.00 95.12 88 ALA A N 1
ATOM 665 C CA . ALA A 1 88 ? -12.485 -5.768 3.763 1.00 95.12 88 ALA A CA 1
ATOM 666 C C . ALA A 1 88 ? -11.220 -5.046 3.276 1.00 95.12 88 ALA A C 1
ATOM 668 O O . ALA A 1 88 ? -11.279 -4.352 2.269 1.00 95.12 88 ALA A O 1
ATOM 669 N N . GLY A 1 89 ? -10.069 -5.260 3.919 1.00 95.69 89 GLY A N 1
ATOM 670 C CA . GLY A 1 89 ? -8.773 -4.756 3.462 1.00 95.69 89 GLY A CA 1
ATOM 671 C C . GLY A 1 89 ? -8.426 -5.234 2.058 1.00 95.69 89 GLY A C 1
ATOM 672 O O . GLY A 1 89 ? -8.099 -4.418 1.202 1.00 95.69 89 GLY A O 1
ATOM 673 N N . LEU A 1 90 ? -8.568 -6.538 1.801 1.00 96.44 90 LEU A N 1
ATOM 674 C CA . LEU A 1 90 ? -8.375 -7.118 0.473 1.00 96.44 90 LEU A CA 1
ATOM 675 C C . LEU A 1 90 ? -9.289 -6.449 -0.561 1.00 96.44 90 LEU A C 1
ATOM 677 O O . LEU A 1 90 ? -8.796 -5.966 -1.572 1.00 96.44 90 LEU A O 1
ATOM 681 N N . VAL A 1 91 ? -10.597 -6.362 -0.296 1.00 95.31 91 VAL A N 1
ATOM 682 C CA . VAL A 1 91 ? -11.570 -5.741 -1.213 1.00 95.31 91 VAL A CA 1
ATOM 683 C C . VAL A 1 91 ? -11.251 -4.266 -1.459 1.00 95.31 91 VAL A C 1
ATOM 685 O O . VAL A 1 91 ? -11.229 -3.835 -2.608 1.00 95.31 91 VAL A O 1
ATOM 688 N N . LEU A 1 92 ? -10.951 -3.489 -0.415 1.00 92.94 92 LEU A N 1
ATOM 689 C CA . LEU A 1 92 ? -10.586 -2.074 -0.550 1.00 92.94 92 LEU A CA 1
ATOM 690 C C . LEU A 1 92 ? -9.273 -1.890 -1.322 1.00 92.94 92 LEU A C 1
ATOM 692 O O . LEU A 1 92 ? -9.151 -0.940 -2.095 1.00 92.94 92 LEU A O 1
ATOM 696 N N . GLY A 1 93 ? -8.323 -2.811 -1.155 1.00 91.62 93 GLY A N 1
ATOM 697 C CA . GLY A 1 93 ? -7.112 -2.894 -1.966 1.00 91.62 93 GLY A CA 1
ATOM 698 C C . GLY A 1 93 ? -7.430 -3.175 -3.432 1.00 91.62 93 GLY A C 1
ATOM 699 O O . GLY A 1 93 ? -7.016 -2.425 -4.306 1.00 91.62 93 GLY A O 1
ATOM 700 N N . LEU A 1 94 ? -8.251 -4.184 -3.726 1.00 90.81 94 LEU A N 1
ATOM 701 C CA . LEU A 1 94 ? -8.689 -4.474 -5.096 1.00 90.81 94 LEU A CA 1
ATOM 702 C C . LEU A 1 94 ? -9.387 -3.267 -5.740 1.00 90.81 94 LEU A C 1
ATOM 704 O O . LEU A 1 94 ? -9.113 -2.965 -6.899 1.00 90.81 94 LEU A O 1
ATOM 708 N N . LEU A 1 95 ? -10.207 -2.524 -4.993 1.00 86.88 95 LEU A N 1
ATOM 709 C CA . LEU A 1 95 ? -10.826 -1.282 -5.467 1.00 86.88 95 LEU A CA 1
ATOM 710 C C . LEU A 1 95 ? -9.810 -0.154 -5.713 1.00 86.88 95 LEU A C 1
ATOM 712 O O . LEU A 1 95 ? -10.043 0.675 -6.590 1.00 86.88 95 LEU A O 1
ATOM 716 N N . ALA A 1 96 ? -8.668 -0.139 -5.016 1.00 78.50 96 ALA A N 1
ATOM 717 C CA . ALA A 1 96 ? -7.581 0.813 -5.277 1.00 78.50 96 ALA A CA 1
ATOM 718 C C . ALA A 1 96 ? -7.019 0.673 -6.697 1.00 78.50 96 ALA A C 1
ATOM 720 O O . ALA A 1 96 ? -6.624 1.665 -7.305 1.00 78.50 96 ALA A O 1
ATOM 721 N N . THR A 1 97 ? -7.077 -0.539 -7.258 1.00 75.62 97 THR A N 1
ATOM 722 C CA . THR A 1 97 ? -6.808 -0.807 -8.677 1.00 75.62 97 THR A CA 1
ATOM 723 C C . THR A 1 97 ? -7.664 0.131 -9.537 1.00 75.62 97 THR A C 1
ATOM 725 O O . THR A 1 97 ? -7.138 0.894 -10.332 1.00 75.62 97 THR A O 1
ATOM 728 N N . LEU A 1 98 ? -8.973 0.221 -9.298 1.00 71.56 98 LEU A N 1
ATOM 729 C CA . LEU A 1 98 ? -9.862 1.090 -10.083 1.00 71.56 98 LEU A CA 1
ATOM 730 C C . LEU A 1 98 ? -9.564 2.593 -9.917 1.00 71.56 98 LEU A C 1
ATOM 732 O O . LEU A 1 98 ? -9.803 3.365 -10.841 1.00 71.56 98 LEU A O 1
ATOM 736 N N . ALA A 1 99 ? -9.036 3.007 -8.762 1.00 64.81 99 ALA A N 1
ATOM 737 C CA . ALA A 1 99 ? -8.742 4.408 -8.452 1.00 64.81 99 ALA A CA 1
ATOM 738 C C . ALA A 1 99 ? -7.358 4.880 -8.942 1.00 64.81 99 ALA A C 1
ATOM 740 O O . ALA A 1 99 ? -7.185 6.065 -9.235 1.00 64.81 99 ALA A O 1
ATOM 741 N N . ALA A 1 100 ? -6.382 3.973 -9.062 1.00 63.38 100 ALA A N 1
ATOM 742 C CA . ALA A 1 100 ? -4.993 4.288 -9.413 1.00 63.38 100 ALA A CA 1
ATOM 743 C C . ALA A 1 100 ? -4.820 5.151 -10.689 1.00 63.38 100 ALA A C 1
ATOM 745 O O . ALA A 1 100 ? -4.012 6.080 -10.659 1.00 63.38 100 ALA A O 1
ATOM 746 N N . PRO A 1 101 ? -5.587 4.949 -11.781 1.00 58.62 101 PRO A N 1
ATOM 747 C CA . PRO A 1 101 ? -5.527 5.799 -12.973 1.00 58.62 101 PRO A CA 1
ATOM 748 C C . PRO A 1 101 ? -5.688 7.307 -12.750 1.00 58.62 101 PRO A C 1
ATOM 750 O O . PRO A 1 101 ? -5.136 8.101 -13.512 1.00 58.62 101 PRO A O 1
ATOM 753 N N . TYR A 1 102 ? -6.453 7.703 -11.733 1.00 58.06 102 TYR A N 1
ATOM 754 C CA . TYR A 1 102 ? -6.856 9.093 -11.503 1.00 58.06 102 TYR A CA 1
ATOM 755 C C . TYR A 1 102 ? -5.907 9.845 -10.564 1.00 58.06 102 TYR A C 1
ATOM 757 O O . TYR A 1 102 ? -5.990 11.063 -10.442 1.00 58.06 102 TYR A O 1
ATOM 765 N N . ILE A 1 103 ? -4.992 9.127 -9.912 1.00 58.50 103 ILE A N 1
ATOM 766 C CA . ILE A 1 103 ? -4.070 9.675 -8.910 1.00 58.50 103 ILE A CA 1
ATOM 767 C C . ILE A 1 103 ? -2.736 10.108 -9.557 1.00 58.50 103 ILE A C 1
ATOM 769 O O . ILE A 1 103 ? -1.960 10.854 -8.959 1.00 58.50 103 ILE A O 1
ATOM 773 N N . HIS A 1 104 ? -2.446 9.659 -10.786 1.00 56.12 104 HIS A N 1
ATOM 774 C CA . HIS A 1 104 ? -1.078 9.655 -11.319 1.00 56.12 104 HIS A CA 1
ATOM 775 C C . HIS A 1 104 ? -0.801 10.530 -12.560 1.00 56.12 104 HIS A C 1
ATOM 777 O O . HIS A 1 104 ? 0.375 10.687 -12.876 1.00 56.12 104 HIS A O 1
ATOM 783 N N . ALA A 1 105 ? -1.787 11.138 -13.242 1.00 49.84 105 ALA A N 1
ATOM 784 C CA . ALA A 1 105 ? -1.499 12.010 -14.398 1.00 49.84 105 ALA A CA 1
ATOM 785 C C . ALA A 1 105 ? -2.609 13.032 -14.743 1.00 49.84 105 ALA A C 1
ATOM 787 O O . ALA A 1 105 ? -3.779 12.645 -14.818 1.00 49.84 105 ALA A O 1
ATOM 788 N N . PRO A 1 106 ? -2.270 14.294 -15.089 1.00 42.06 106 PRO A N 1
ATOM 789 C CA . PRO A 1 106 ? -3.099 15.090 -15.988 1.00 42.06 106 PRO A CA 1
ATOM 790 C C . PRO A 1 106 ? -2.906 14.528 -17.407 1.00 42.06 106 PRO A C 1
ATOM 792 O O . PRO A 1 106 ? -1.860 14.718 -18.015 1.00 42.06 106 PRO A O 1
ATOM 795 N N . GLY A 1 107 ? -3.877 13.758 -17.905 1.00 47.03 107 GLY A N 1
ATOM 796 C CA . GLY A 1 107 ? -3.787 13.132 -19.236 1.00 47.03 107 GLY A CA 1
ATOM 797 C C . GLY A 1 107 ? -4.440 11.758 -19.384 1.00 47.03 107 GLY A C 1
ATOM 798 O O . GLY A 1 107 ? -4.536 11.269 -20.500 1.00 47.03 107 GLY A O 1
ATOM 799 N N . GLY A 1 108 ? -4.947 11.158 -18.302 1.00 44.12 108 GLY A N 1
ATOM 800 C CA . GLY A 1 108 ? -5.702 9.907 -18.380 1.00 44.12 108 GLY A CA 1
ATOM 801 C C . GLY A 1 108 ? -4.815 8.671 -18.560 1.00 44.12 108 GLY A C 1
ATOM 802 O O . GLY A 1 108 ? -4.424 8.321 -19.665 1.00 44.12 108 GLY A O 1
ATOM 803 N N . LEU A 1 109 ? -4.620 7.979 -17.432 1.00 43.22 109 LEU A N 1
ATOM 804 C CA . LEU A 1 109 ? -4.051 6.638 -17.222 1.00 43.22 109 LEU A CA 1
ATOM 805 C C . LEU A 1 109 ? -2.519 6.478 -17.245 1.00 43.22 109 LEU A C 1
ATOM 807 O O . LEU A 1 109 ? -1.857 6.630 -18.266 1.00 43.22 109 LEU A O 1
ATOM 811 N N . PRO A 1 110 ? -2.003 5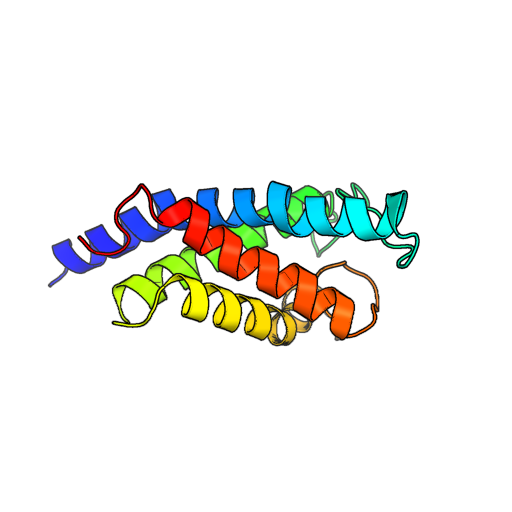.904 -16.142 1.00 43.81 110 PRO A N 1
ATOM 812 C CA . PRO A 1 110 ? -1.385 4.585 -16.221 1.00 43.81 110 PRO A CA 1
ATOM 813 C C . PRO A 1 110 ? -2.103 3.602 -15.287 1.00 43.81 110 PRO A C 1
ATOM 815 O O . PRO A 1 110 ? -2.226 3.814 -14.079 1.00 43.81 110 PRO A O 1
ATOM 818 N N . LEU A 1 111 ? -2.597 2.518 -15.886 1.00 47.97 111 LEU A N 1
ATOM 819 C CA . LEU A 1 111 ? -3.321 1.433 -15.238 1.00 47.97 111 LEU A CA 1
ATOM 820 C C . LEU A 1 111 ? -2.482 0.784 -1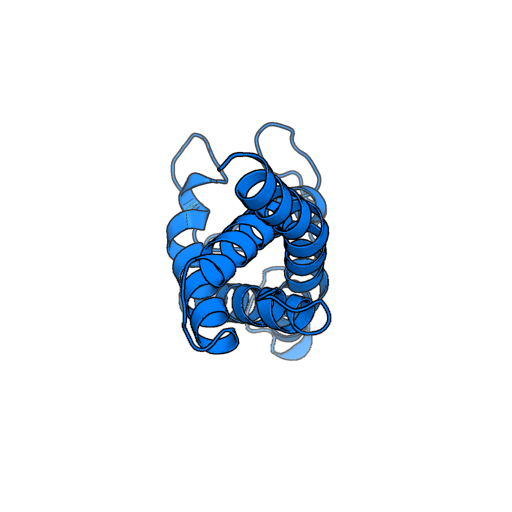4.128 1.00 47.97 111 LEU A C 1
ATOM 822 O O . LEU A 1 111 ? -1.504 0.090 -14.381 1.00 47.97 111 LEU A O 1
ATOM 826 N N . PHE A 1 112 ? -2.973 0.955 -12.903 1.00 48.97 112 PHE A N 1
ATOM 827 C CA . PHE A 1 112 ? -2.875 -0.021 -11.834 1.00 48.97 112 PHE A CA 1
ATOM 828 C C . PHE A 1 112 ? -1.484 -0.261 -11.192 1.00 48.97 112 PHE A C 1
ATOM 830 O O . PHE A 1 112 ? -0.809 -1.258 -11.435 1.00 48.97 112 PHE A O 1
ATOM 837 N N . GLY A 1 113 ? -1.117 0.611 -10.247 1.00 48.25 113 GLY A N 1
ATOM 838 C CA . GLY A 1 113 ? -0.190 0.312 -9.137 1.00 48.25 113 GLY A CA 1
ATOM 839 C C . GLY A 1 113 ? 1.317 0.335 -9.425 1.00 48.25 113 GLY A C 1
ATOM 840 O O . GLY A 1 113 ? 2.102 0.358 -8.481 1.00 48.25 113 GLY A O 1
ATOM 841 N N . THR A 1 114 ? 1.747 0.365 -10.691 1.00 46.97 114 THR A N 1
ATOM 842 C CA . THR A 1 114 ? 3.177 0.269 -11.062 1.00 46.97 114 THR A CA 1
ATOM 843 C C . THR A 1 114 ? 3.706 1.409 -11.939 1.00 46.97 114 THR A C 1
ATOM 845 O O . THR A 1 114 ? 4.853 1.358 -12.380 1.00 46.97 114 THR A O 1
ATOM 848 N N . GLY A 1 115 ? 2.899 2.436 -12.229 1.00 45.81 115 GLY A N 1
ATOM 849 C CA . GLY A 1 115 ? 3.317 3.575 -13.064 1.00 45.81 115 GLY A CA 1
ATOM 850 C C . GLY A 1 115 ? 3.526 3.258 -14.551 1.00 45.81 115 GLY A C 1
ATOM 851 O O . GLY A 1 115 ? 4.012 4.106 -15.289 1.00 45.81 115 GLY A O 1
ATOM 852 N N . THR A 1 116 ? 3.166 2.053 -14.996 1.00 48.75 116 THR A N 1
ATOM 853 C CA . THR A 1 116 ? 3.292 1.557 -16.377 1.00 48.75 116 THR A CA 1
ATOM 854 C C . THR A 1 116 ? 2.077 0.687 -16.712 1.00 48.75 116 THR A C 1
ATOM 856 O O . THR A 1 116 ? 1.541 0.064 -15.795 1.00 48.75 116 THR A O 1
ATOM 859 N N . PRO A 1 117 ? 1.622 0.613 -17.980 1.00 53.03 117 PRO A N 1
ATOM 860 C CA . PRO A 1 117 ? 0.557 -0.305 -18.381 1.00 53.03 117 PRO A CA 1
ATOM 861 C C . PRO A 1 117 ? 0.969 -1.754 -18.087 1.00 53.03 117 PRO A C 1
ATOM 863 O O . PRO A 1 117 ? 1.804 -2.331 -18.782 1.00 53.03 117 PRO A O 1
ATOM 866 N N . GLY A 1 118 ? 0.416 -2.322 -17.018 1.00 64.31 118 GLY A N 1
ATOM 867 C CA . GLY A 1 118 ? 0.599 -3.717 -16.631 1.00 64.31 118 GLY A CA 1
ATOM 868 C C . GLY A 1 118 ? -0.654 -4.549 -16.915 1.00 64.31 118 GLY A C 1
ATOM 869 O O . GLY A 1 118 ? -1.747 -4.001 -17.080 1.00 64.31 118 GLY A O 1
ATOM 870 N N . PRO A 1 119 ? -0.535 -5.884 -16.963 1.00 76.62 119 PRO A N 1
ATOM 871 C CA . PRO A 1 119 ? -1.704 -6.741 -17.073 1.00 76.62 119 PRO A CA 1
ATOM 872 C C . PRO A 1 119 ? -2.563 -6.636 -15.801 1.00 76.62 119 PRO A C 1
ATOM 874 O O . PRO A 1 119 ? -2.036 -6.642 -14.691 1.00 76.62 119 PRO A O 1
ATOM 877 N N . LEU A 1 120 ? -3.893 -6.592 -15.956 1.00 81.25 120 LEU A N 1
ATOM 878 C CA . LEU A 1 120 ? -4.857 -6.398 -14.857 1.00 81.25 120 LEU A CA 1
ATOM 879 C C . LEU A 1 120 ? -4.608 -7.328 -13.655 1.00 81.25 120 LEU A C 1
ATOM 881 O O . LEU A 1 120 ? -4.708 -6.898 -12.507 1.00 81.25 120 LEU A O 1
ATOM 885 N N . TRP A 1 121 ? -4.261 -8.594 -13.908 1.00 85.44 121 TRP A N 1
ATOM 886 C CA . TRP A 1 121 ? -4.018 -9.583 -12.853 1.00 85.44 121 TRP A CA 1
ATOM 887 C C . TRP A 1 121 ? -2.872 -9.179 -11.917 1.00 85.44 121 TRP A C 1
ATOM 889 O O . TRP A 1 121 ? -2.975 -9.398 -10.710 1.00 85.44 121 TRP A O 1
ATOM 899 N N . LEU A 1 122 ? -1.804 -8.574 -12.456 1.00 86.62 122 LEU A N 1
ATOM 900 C CA . LEU A 1 122 ? -0.636 -8.167 -11.678 1.00 86.62 122 LEU A CA 1
ATOM 901 C C . LEU A 1 122 ? -1.073 -7.132 -10.658 1.00 86.62 122 LEU A C 1
ATOM 903 O O . LEU A 1 122 ? -0.755 -7.218 -9.478 1.00 86.62 122 LEU A O 1
ATOM 907 N N . SER A 1 123 ? -1.871 -6.178 -11.098 1.00 85.06 123 SER A N 1
ATOM 908 C CA . SER A 1 123 ? -2.244 -5.083 -10.238 1.00 85.06 123 SER A CA 1
ATOM 909 C C . SER A 1 123 ? -3.351 -5.428 -9.260 1.00 85.06 123 SER A C 1
ATOM 911 O O . SER A 1 123 ? -3.317 -4.921 -8.142 1.00 85.06 123 SER A O 1
ATOM 913 N N . LEU A 1 124 ? -4.276 -6.323 -9.620 1.00 89.38 124 LEU A N 1
ATOM 914 C CA . LEU A 1 124 ? -5.202 -6.913 -8.651 1.00 89.38 124 LEU A CA 1
ATOM 915 C C . LEU A 1 124 ? -4.431 -7.639 -7.542 1.00 89.38 124 LEU A C 1
ATOM 917 O O . LEU A 1 124 ? -4.715 -7.437 -6.365 1.00 89.38 124 LEU A O 1
ATOM 921 N N . LEU A 1 125 ? -3.417 -8.431 -7.901 1.00 92.50 125 LEU A N 1
ATOM 922 C CA . LEU A 1 125 ? -2.575 -9.128 -6.931 1.00 92.50 125 LEU A CA 1
ATOM 923 C C . LEU A 1 125 ? -1.838 -8.142 -6.014 1.00 92.50 125 LEU A C 1
ATOM 925 O O . LEU A 1 125 ? -1.933 -8.250 -4.791 1.00 92.50 125 LEU A O 1
ATOM 929 N N . LEU A 1 126 ? -1.127 -7.172 -6.593 1.00 92.62 126 LEU A N 1
ATOM 930 C CA . LEU A 1 126 ? -0.310 -6.229 -5.832 1.00 92.62 126 LEU A CA 1
ATOM 931 C C . LEU A 1 126 ? -1.165 -5.317 -4.935 1.00 92.62 126 LEU A C 1
ATOM 933 O O . LEU A 1 126 ? -0.859 -5.164 -3.751 1.00 92.62 126 LEU A O 1
ATOM 937 N N . ASN A 1 127 ? -2.265 -4.761 -5.454 1.00 91.81 127 ASN A N 1
ATOM 938 C CA . ASN A 1 127 ? -3.154 -3.901 -4.668 1.00 91.81 127 ASN A CA 1
ATOM 939 C C . ASN A 1 127 ? -3.979 -4.697 -3.646 1.00 91.81 127 ASN A C 1
ATOM 941 O O . ASN A 1 127 ? -4.233 -4.207 -2.544 1.00 91.81 127 ASN A O 1
ATOM 945 N N . GLY A 1 128 ? -4.355 -5.938 -3.962 1.00 94.38 128 GLY A N 1
ATOM 946 C CA . GLY A 1 128 ? -4.990 -6.842 -3.008 1.00 94.38 128 GLY A CA 1
ATOM 947 C C . GLY A 1 128 ? -4.073 -7.160 -1.824 1.00 94.38 128 GLY A C 1
ATOM 948 O O . GLY A 1 128 ? -4.491 -7.039 -0.670 1.00 94.38 128 GLY A O 1
ATOM 949 N N . LEU A 1 129 ? -2.802 -7.482 -2.095 1.00 96.44 129 LEU A N 1
ATOM 950 C CA . LEU A 1 129 ? -1.777 -7.687 -1.064 1.00 96.44 129 LEU A CA 1
ATOM 951 C C . LEU A 1 129 ? -1.513 -6.421 -0.247 1.00 96.44 129 LEU A C 1
ATOM 953 O O . LEU A 1 129 ? -1.375 -6.506 0.972 1.00 96.44 129 LEU A O 1
ATOM 957 N N . PHE A 1 130 ? -1.488 -5.252 -0.891 1.00 96.06 130 PHE A N 1
ATOM 958 C CA . PHE A 1 130 ? -1.399 -3.967 -0.201 1.00 96.06 130 PHE A CA 1
ATOM 959 C C . PHE A 1 130 ? -2.563 -3.768 0.777 1.00 96.06 130 PHE A C 1
ATOM 961 O O . PHE A 1 130 ? -2.327 -3.539 1.962 1.00 96.06 130 PHE A O 1
ATOM 968 N N . GLY A 1 131 ? -3.811 -3.876 0.312 1.00 95.94 131 GLY A N 1
ATOM 969 C CA . GLY A 1 131 ? -4.983 -3.620 1.148 1.00 95.94 131 GLY A CA 1
ATOM 970 C C . GLY A 1 131 ? -5.108 -4.619 2.299 1.00 95.94 131 GLY A C 1
ATOM 971 O O . GLY A 1 131 ? -5.344 -4.229 3.445 1.00 95.94 131 GLY A O 1
ATOM 972 N N . TRP A 1 132 ? -4.868 -5.903 2.024 1.00 97.81 132 TRP A N 1
ATOM 973 C CA . TRP A 1 132 ? -4.797 -6.935 3.058 1.00 97.81 132 TRP A CA 1
ATOM 974 C C . TRP A 1 132 ? -3.674 -6.647 4.065 1.00 97.81 132 TRP A C 1
ATOM 976 O O . TRP A 1 132 ? -3.900 -6.687 5.275 1.00 97.81 132 TRP A O 1
ATOM 986 N N . GLY A 1 133 ? -2.484 -6.295 3.572 1.00 97.62 133 GLY A N 1
ATOM 987 C CA . GLY A 1 133 ? -1.305 -5.974 4.374 1.00 97.62 133 GLY A CA 1
ATOM 988 C C . GLY A 1 133 ? -1.488 -4.771 5.277 1.00 97.62 133 GLY A C 1
ATOM 989 O O . GLY A 1 133 ? -1.090 -4.803 6.439 1.00 97.62 133 GLY A O 1
ATOM 990 N N . ALA A 1 134 ? -2.135 -3.727 4.761 1.00 97.12 134 ALA A N 1
ATOM 991 C CA . ALA A 1 134 ? -2.425 -2.519 5.513 1.00 97.12 134 ALA A CA 1
ATOM 992 C C . ALA A 1 134 ? -3.260 -2.879 6.742 1.00 97.12 134 ALA A C 1
ATOM 994 O O . ALA A 1 134 ? -2.897 -2.523 7.861 1.00 97.12 134 ALA A O 1
ATOM 995 N N . VAL A 1 135 ? -4.319 -3.668 6.556 1.00 96.94 135 VAL A N 1
ATOM 996 C CA . VAL A 1 135 ? -5.141 -4.136 7.675 1.00 96.94 135 VAL A CA 1
ATOM 997 C C . VAL A 1 135 ? -4.367 -5.078 8.587 1.00 96.94 135 VAL A C 1
ATOM 999 O O . VAL A 1 135 ? -4.439 -4.915 9.803 1.00 96.94 135 VAL A O 1
ATOM 1002 N N . PHE A 1 136 ? -3.602 -6.024 8.036 1.00 97.38 136 PHE A N 1
ATOM 1003 C CA . PHE A 1 136 ? -2.769 -6.937 8.818 1.00 97.38 136 PHE A CA 1
ATOM 1004 C C . PHE A 1 136 ? -1.850 -6.176 9.783 1.00 97.38 136 PHE A C 1
ATOM 1006 O O . PHE A 1 136 ? -1.833 -6.487 10.974 1.00 97.38 136 PHE A O 1
ATOM 1013 N N . PHE A 1 137 ? -1.178 -5.124 9.307 1.00 97.06 137 PHE A N 1
ATOM 1014 C CA . PHE A 1 137 ? -0.334 -4.267 10.139 1.00 97.06 137 PHE A CA 1
ATOM 1015 C C . PHE A 1 137 ? -1.111 -3.392 11.128 1.00 97.06 137 PHE A C 1
ATOM 1017 O O . PHE A 1 137 ? -0.552 -3.023 12.157 1.00 97.06 137 PHE A O 1
ATOM 1024 N N . MET A 1 138 ? -2.383 -3.075 10.874 1.00 95.50 138 MET A N 1
ATOM 1025 C CA . MET A 1 138 ? -3.210 -2.310 11.817 1.00 95.50 138 MET A CA 1
ATOM 1026 C C . MET A 1 138 ? -3.745 -3.155 12.984 1.00 95.50 138 MET A C 1
ATOM 1028 O O . MET A 1 138 ? -4.055 -2.595 14.037 1.00 95.50 138 MET A O 1
ATOM 1032 N N . ARG A 1 139 ? -3.871 -4.482 12.829 1.00 92.25 139 ARG A N 1
ATOM 1033 C CA . ARG A 1 139 ? -4.492 -5.372 13.835 1.00 92.25 139 ARG A CA 1
ATOM 1034 C C . ARG A 1 139 ? -3.910 -5.246 15.252 1.00 92.25 139 ARG A C 1
ATOM 1036 O O . ARG A 1 139 ? -4.715 -5.200 16.183 1.00 92.25 139 ARG A O 1
ATOM 1043 N N . PRO A 1 140 ? -2.580 -5.145 15.458 1.00 91.94 140 PRO A N 1
ATOM 1044 C CA . PRO A 1 140 ? -2.007 -4.990 16.798 1.00 91.94 140 PRO A CA 1
ATOM 1045 C C . PRO A 1 140 ? -2.461 -3.721 17.533 1.00 91.94 140 PRO A C 1
ATOM 1047 O O . PRO A 1 140 ? -2.392 -3.667 18.756 1.00 91.94 140 PRO A O 1
ATOM 1050 N N . PHE A 1 141 ? -2.949 -2.706 16.814 1.00 87.00 141 PHE A N 1
ATOM 1051 C CA . PHE A 1 141 ? -3.302 -1.401 17.376 1.00 87.00 141 PHE A CA 1
ATOM 1052 C C . PHE A 1 141 ? -4.785 -1.248 17.727 1.00 87.00 141 PHE A C 1
ATOM 1054 O O . PHE A 1 141 ? -5.228 -0.127 17.968 1.00 87.00 141 PHE A O 1
ATOM 1061 N N . ALA A 1 142 ? -5.542 -2.351 17.736 1.00 73.44 142 ALA A N 1
ATOM 1062 C CA . ALA A 1 142 ? -6.992 -2.373 17.908 1.00 73.44 142 ALA A CA 1
ATOM 1063 C C . ALA A 1 142 ? -7.708 -1.420 16.929 1.00 73.44 142 ALA A C 1
ATOM 1065 O O . ALA A 1 142 ? -7.913 -0.229 17.171 1.00 73.44 142 ALA A O 1
ATOM 1066 N N . LEU A 1 143 ? -8.148 -1.970 15.797 1.00 67.94 143 LEU A N 1
ATOM 1067 C CA . LEU A 1 143 ? -8.921 -1.227 14.795 1.00 67.94 143 LEU A CA 1
ATOM 1068 C C . LEU A 1 143 ? -10.224 -0.649 15.368 1.00 67.94 143 LEU A C 1
ATOM 1070 O O . LEU A 1 143 ? -10.684 0.403 14.918 1.00 67.94 143 LEU A O 1
ATOM 1074 N N . ARG A 1 144 ? -10.778 -1.312 16.389 1.00 67.06 144 ARG A N 1
ATOM 1075 C CA . ARG A 1 144 ? -12.017 -0.955 17.079 1.00 67.06 144 ARG A CA 1
ATOM 1076 C C . ARG A 1 144 ? -11.736 -0.760 18.566 1.00 67.06 144 ARG A C 1
ATOM 1078 O O . ARG A 1 144 ? -11.435 -1.715 19.274 1.00 67.06 144 ARG A O 1
ATOM 1085 N N . GLY A 1 145 ? -11.842 0.485 19.010 1.00 52.78 145 GLY A N 1
ATOM 1086 C CA . GLY A 1 145 ? -11.708 0.932 20.392 1.00 52.78 145 GLY A CA 1
ATOM 1087 C C . GLY A 1 145 ? -11.802 2.439 20.464 1.00 52.78 145 GLY A C 1
ATOM 1088 O O . GLY A 1 145 ? -11.790 3.095 19.391 1.00 52.78 145 GLY A O 1
#

Radius of gyration: 15.32 Å; chains: 1; bounding box: 34×33×40 Å

Foldseek 3Di:
DPPVVVVLLVLLLVQLLVQLLCLCLPFLLVVVCCCVPPVVPDVQHGQAQAQFAPVRGGPNVVVSRVSSVLSSVLLSVLQVDPDDNLVSLLVSLLVVQVVVQVSTDPPTDDGADRNHNDDSVSRSNSSSSSSSRSSVSSVVVPSYD

Secondary structure (DSSP, 8-state):
-HHHHHHHHHHIIIIIHHHHHHHIIIIIHHHHHIIIIIS----PPSS--SEETTTTEEHHHHHHHHHHHHHHHHHHHHHH--S-HHHHHHHHHHHHHHHHHHHS-TTS---SSSSS---HHHHHHHHHHHHHHHHHHHGGG-S--

Sequence (145 aa):
MGKAVLNHLRRALGIGFPCGAAAFLVLHQGALLLLHRWAKVTPVAPWSFAPMGPMEAPAVIWLTIWAGLYGIAIALLLRLLRVPELAAGLVLGLLATLAAPYIHAPGGLPLFGTGTPGPLWLSLLLNGLFGWGAVFFMRPFALRG

pLDDT: mean 84.48, std 15.22, range [42.06, 98.06]